Protein AF-A0A941PMF7-F1 (afdb_monomer_lite)

pLDDT: mean 88.5, std 12.37, range [34.72, 98.31]

Structure (mmCIF, N/CA/C/O backbone):
data_AF-A0A941PMF7-F1
#
_entry.id   AF-A0A941PMF7-F1
#
loop_
_atom_site.group_PDB
_atom_site.id
_atom_site.type_symbol
_atom_site.label_atom_id
_atom_site.label_alt_id
_atom_site.label_comp_id
_atom_site.label_asym_id
_atom_site.label_entity_id
_atom_site.label_seq_id
_atom_site.pdbx_PDB_ins_code
_atom_site.Cartn_x
_atom_site.Cartn_y
_atom_site.Cartn_z
_atom_site.occupancy
_atom_site.B_iso_or_equiv
_atom_site.auth_seq_id
_atom_site.auth_comp_id
_atom_site.auth_asym_id
_atom_site.auth_atom_id
_atom_site.pdbx_PDB_model_num
ATOM 1 N N . MET A 1 1 ? 3.962 -8.249 36.756 1.00 36.25 1 MET A N 1
ATOM 2 C CA . MET A 1 1 ? 2.563 -7.899 36.439 1.00 36.25 1 MET A CA 1
ATOM 3 C C . MET A 1 1 ? 2.609 -6.519 35.812 1.00 36.25 1 MET A C 1
ATOM 5 O O . MET A 1 1 ? 3.005 -5.605 36.517 1.00 36.25 1 MET A O 1
ATOM 9 N N . SER A 1 2 ? 2.386 -6.371 34.503 1.00 38.50 2 SER A N 1
ATOM 10 C CA . SER A 1 2 ? 2.422 -5.037 33.888 1.00 38.50 2 SER A CA 1
ATOM 11 C C . SER A 1 2 ? 1.066 -4.365 34.068 1.00 38.50 2 SER A C 1
ATOM 13 O O . SER A 1 2 ? 0.048 -4.844 33.570 1.00 38.50 2 SER A O 1
ATOM 15 N N . GLU A 1 3 ? 1.089 -3.280 34.817 1.00 34.72 3 GLU A N 1
ATOM 16 C CA . GLU A 1 3 ? 0.073 -2.244 34.913 1.00 34.72 3 GLU A CA 1
ATOM 17 C C . GLU A 1 3 ? -0.522 -1.902 33.524 1.00 34.72 3 GLU A C 1
ATOM 19 O O . GLU A 1 3 ? 0.211 -1.673 32.565 1.00 34.72 3 GLU A O 1
ATOM 24 N N . GLY A 1 4 ? -1.854 -1.923 33.398 1.00 42.50 4 GLY A N 1
ATOM 25 C CA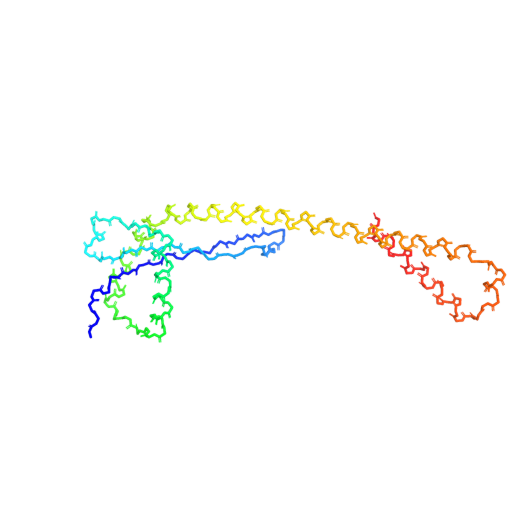 . GLY A 1 4 ? -2.596 -1.104 32.428 1.00 42.50 4 GLY A CA 1
ATOM 26 C C . GLY A 1 4 ? -2.317 -1.251 30.923 1.00 42.50 4 GLY A C 1
ATOM 27 O O . GLY A 1 4 ? -2.369 -0.245 30.217 1.00 42.50 4 GLY A O 1
ATOM 28 N N . ALA A 1 5 ? -2.059 -2.444 30.378 1.00 66.38 5 ALA A N 1
ATOM 29 C CA . ALA A 1 5 ? -1.973 -2.601 28.920 1.00 66.38 5 ALA A CA 1
ATOM 30 C C . ALA A 1 5 ? -3.363 -2.431 28.271 1.00 66.38 5 ALA A C 1
ATOM 32 O O . ALA A 1 5 ? -4.174 -3.356 28.241 1.00 66.38 5 ALA A O 1
ATOM 33 N N . GLN A 1 6 ? -3.649 -1.227 27.775 1.00 84.44 6 GLN A N 1
ATOM 34 C CA . GLN A 1 6 ? -4.865 -0.920 27.027 1.00 84.44 6 GLN A CA 1
ATOM 35 C C . GLN A 1 6 ? -4.945 -1.792 25.765 1.00 84.44 6 GLN A C 1
ATOM 37 O O . GLN A 1 6 ? -4.011 -1.808 24.961 1.00 84.44 6 GLN A O 1
ATOM 42 N N . ALA A 1 7 ? -6.048 -2.526 25.600 1.00 90.25 7 ALA A N 1
ATOM 43 C CA . ALA A 1 7 ? -6.270 -3.341 24.413 1.00 90.25 7 ALA A CA 1
ATOM 44 C C . ALA A 1 7 ? -6.397 -2.458 23.164 1.00 90.25 7 ALA A C 1
ATOM 46 O O . ALA A 1 7 ? -6.909 -1.337 23.211 1.00 90.25 7 ALA A O 1
ATOM 47 N N . ARG A 1 8 ? -5.902 -2.975 22.041 1.00 93.50 8 ARG A N 1
ATOM 48 C CA . ARG A 1 8 ? -5.859 -2.290 20.749 1.00 93.50 8 ARG A CA 1
ATOM 49 C C . ARG A 1 8 ? -6.346 -3.230 19.657 1.00 93.50 8 ARG A C 1
ATOM 51 O O . ARG A 1 8 ? -6.165 -4.442 19.758 1.00 93.50 8 ARG A O 1
ATOM 58 N N . VAL A 1 9 ? -6.947 -2.659 18.624 1.00 95.00 9 VAL A N 1
ATOM 59 C CA . VAL A 1 9 ? -7.377 -3.362 17.414 1.00 95.00 9 VAL A CA 1
ATOM 60 C C . VAL A 1 9 ? -6.731 -2.715 16.197 1.00 95.00 9 VAL A C 1
ATOM 62 O O . VAL A 1 9 ? -6.420 -1.523 16.205 1.00 95.00 9 VAL A O 1
ATOM 65 N N . ILE A 1 10 ? -6.505 -3.524 15.165 1.00 96.31 10 ILE A N 1
ATOM 66 C CA . ILE A 1 10 ? -5.865 -3.112 13.919 1.00 96.31 10 ILE A CA 1
ATOM 67 C C . ILE A 1 10 ? -6.709 -3.652 12.769 1.00 96.31 10 ILE A C 1
ATOM 69 O O . ILE A 1 10 ? -6.878 -4.866 12.641 1.00 96.31 10 ILE A O 1
ATOM 73 N N . LEU A 1 11 ? -7.233 -2.754 11.941 1.00 97.38 11 LEU A N 1
ATOM 74 C CA . LEU A 1 11 ? -7.816 -3.079 10.646 1.00 97.38 11 LEU A CA 1
ATOM 75 C C . LEU A 1 11 ? -6.719 -2.938 9.588 1.00 97.38 11 LEU A C 1
ATOM 77 O O . LEU A 1 11 ? -6.145 -1.864 9.433 1.00 97.38 11 LEU A O 1
ATOM 81 N N . LEU A 1 12 ? -6.417 -4.025 8.880 1.00 96.81 12 LEU A N 1
ATOM 82 C CA . LEU A 1 12 ? -5.443 -4.042 7.790 1.00 96.81 12 LEU A CA 1
ATOM 83 C C . LEU A 1 12 ? -6.177 -4.186 6.461 1.00 96.81 12 LEU A C 1
ATOM 85 O O . LEU A 1 12 ? -6.916 -5.153 6.268 1.00 96.81 12 LEU A O 1
ATOM 89 N N . ALA A 1 13 ? -5.929 -3.269 5.533 1.00 96.62 13 ALA A N 1
ATOM 90 C CA . ALA A 1 13 ? -6.341 -3.421 4.144 1.00 96.62 13 ALA A CA 1
ATOM 91 C C . ALA A 1 13 ? -5.132 -3.569 3.228 1.00 96.62 13 ALA A C 1
ATOM 93 O O . ALA A 1 13 ? -4.024 -3.158 3.565 1.00 96.62 13 ALA A O 1
ATOM 94 N N . ARG A 1 14 ? -5.365 -4.132 2.044 1.00 97.62 14 ARG A N 1
ATOM 95 C CA . ARG A 1 14 ? -4.367 -4.253 0.984 1.00 97.62 14 ARG A CA 1
ATOM 96 C C . ARG A 1 14 ? -4.851 -3.482 -0.234 1.00 97.62 14 ARG A C 1
ATOM 98 O O . ARG A 1 14 ? -5.865 -3.850 -0.823 1.00 97.62 14 ARG A O 1
ATOM 105 N N . LEU A 1 15 ? -4.123 -2.438 -0.606 1.00 97.62 15 LEU A N 1
ATOM 106 C CA . LEU A 1 15 ? -4.330 -1.695 -1.842 1.00 97.62 15 LEU A CA 1
ATOM 107 C C . LEU A 1 15 ? -3.473 -2.330 -2.939 1.00 97.62 15 LEU A C 1
ATOM 109 O O . LEU A 1 15 ? -2.283 -2.562 -2.739 1.00 97.62 15 LEU A O 1
ATOM 113 N N . MET A 1 16 ? -4.073 -2.625 -4.092 1.00 97.31 16 MET A N 1
ATOM 114 C CA . MET A 1 16 ? -3.375 -3.183 -5.252 1.00 97.31 16 MET A CA 1
ATOM 115 C C . MET A 1 16 ? -3.768 -2.412 -6.507 1.00 97.31 16 MET A C 1
ATOM 117 O O . MET A 1 16 ? -4.953 -2.272 -6.804 1.00 97.31 16 MET A O 1
ATOM 121 N N . LEU A 1 17 ? -2.770 -1.954 -7.257 1.00 96.75 17 LEU A 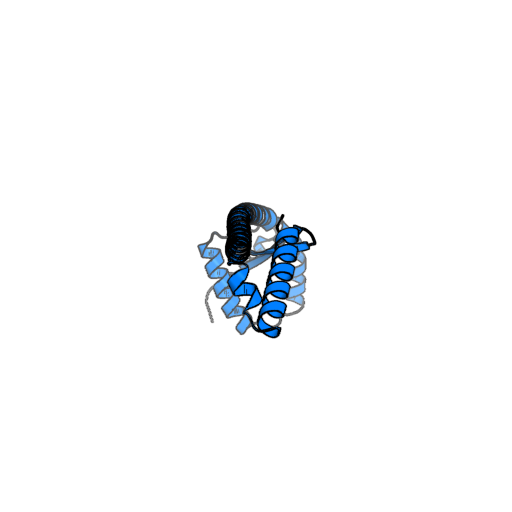N 1
ATOM 122 C CA . LEU A 1 17 ? -2.946 -1.330 -8.565 1.00 96.75 17 LEU A CA 1
ATOM 123 C C . LEU A 1 17 ? -2.435 -2.270 -9.647 1.00 96.75 17 LEU A C 1
ATOM 125 O O . LEU A 1 17 ? -1.323 -2.797 -9.558 1.00 96.75 17 LEU A O 1
ATOM 129 N N . PHE A 1 18 ? -3.244 -2.447 -10.685 1.00 96.06 18 PHE A N 1
ATOM 130 C CA . PHE A 1 18 ? -2.930 -3.304 -11.819 1.00 96.06 18 PHE A CA 1
ATOM 131 C C . PHE A 1 18 ? -2.892 -2.490 -13.110 1.00 96.06 18 PHE A C 1
ATOM 133 O O . PHE A 1 18 ? -3.720 -1.609 -13.334 1.00 96.06 18 PHE A O 1
ATOM 140 N N . GLY A 1 19 ? -1.915 -2.798 -13.954 1.00 92.12 19 GLY A N 1
ATOM 141 C CA . GLY A 1 19 ? -1.770 -2.267 -15.298 1.00 92.12 19 GLY A CA 1
ATOM 142 C C . GLY A 1 19 ? -2.435 -3.156 -16.342 1.00 92.12 19 GLY A C 1
ATOM 143 O O . GLY A 1 19 ? -3.186 -4.089 -16.039 1.00 92.12 19 GLY A O 1
ATOM 144 N N . LEU A 1 20 ? -2.114 -2.881 -17.605 1.00 90.62 20 LEU A N 1
ATOM 145 C CA . LEU A 1 20 ? -2.548 -3.706 -18.729 1.00 90.62 20 LEU A CA 1
ATOM 146 C C . LEU A 1 20 ? -2.124 -5.167 -18.523 1.00 90.62 20 LEU A C 1
ATOM 148 O O . LEU A 1 20 ? -1.061 -5.451 -17.971 1.00 90.62 20 LEU A O 1
ATOM 152 N N . GLN A 1 21 ? -2.971 -6.095 -18.973 1.00 90.94 21 GLN A N 1
ATOM 153 C CA . GLN A 1 21 ? -2.753 -7.542 -18.833 1.00 90.94 21 GLN A CA 1
ATOM 154 C C . GLN A 1 21 ? -2.626 -8.032 -17.374 1.00 90.94 21 GLN A C 1
ATOM 156 O O . GLN A 1 21 ? -2.101 -9.115 -17.131 1.00 90.94 21 GLN A O 1
ATOM 161 N N . GLY A 1 22 ? -3.102 -7.258 -16.390 1.00 87.19 22 GLY A N 1
ATOM 162 C CA . GLY A 1 22 ? -3.092 -7.663 -14.981 1.00 87.19 22 GLY A CA 1
ATOM 163 C C . GLY A 1 22 ? -1.713 -7.600 -14.320 1.00 87.19 22 GLY A C 1
ATOM 164 O O . GLY A 1 22 ? -1.509 -8.211 -13.272 1.00 87.19 22 GLY A O 1
ATOM 165 N N . GLN A 1 23 ? -0.755 -6.870 -14.901 1.00 91.88 23 GLN A N 1
ATOM 166 C CA . GLN A 1 23 ? 0.539 -6.649 -14.260 1.00 91.88 23 GLN A CA 1
ATOM 167 C C . GLN A 1 23 ? 0.348 -5.854 -12.964 1.00 91.88 23 GLN A C 1
ATOM 169 O O . GLN A 1 23 ? -0.233 -4.774 -12.980 1.00 91.88 23 GLN A O 1
ATOM 174 N N . ARG A 1 24 ? 0.841 -6.364 -11.835 1.00 95.19 24 ARG A N 1
ATOM 175 C CA . ARG A 1 24 ? 0.806 -5.633 -10.564 1.00 95.19 24 ARG A CA 1
ATOM 176 C C . ARG A 1 24 ? 1.812 -4.481 -10.604 1.00 95.19 24 ARG A C 1
ATOM 178 O O . ARG A 1 24 ? 3.007 -4.733 -10.738 1.00 95.19 24 ARG A O 1
ATOM 185 N N . LEU A 1 25 ? 1.316 -3.253 -10.480 1.00 95.81 25 LEU A N 1
ATOM 186 C CA . LEU A 1 25 ? 2.104 -2.020 -10.548 1.00 95.81 25 LEU A CA 1
ATOM 187 C C . LEU A 1 25 ? 2.461 -1.473 -9.165 1.00 95.81 25 LEU A C 1
ATOM 189 O O . LEU A 1 25 ? 3.574 -1.003 -8.966 1.00 95.81 25 LEU A O 1
ATOM 193 N N . HIS A 1 26 ? 1.531 -1.551 -8.213 1.00 96.69 26 HIS A N 1
ATOM 194 C CA . HIS A 1 26 ? 1.740 -1.094 -6.837 1.00 96.69 26 HIS A CA 1
ATOM 195 C C . HIS A 1 26 ? 0.977 -1.984 -5.869 1.00 96.69 26 HIS A C 1
ATOM 197 O O . HIS A 1 26 ? -0.097 -2.502 -6.191 1.00 96.69 26 HIS A O 1
ATOM 203 N N . GLU A 1 27 ? 1.543 -2.154 -4.683 1.00 97.12 27 GLU A N 1
ATOM 204 C CA . GLU A 1 27 ? 0.910 -2.864 -3.589 1.00 97.12 27 GLU A CA 1
ATOM 205 C C . GLU A 1 27 ? 1.320 -2.245 -2.260 1.00 97.12 27 GLU A C 1
ATOM 207 O O . GLU A 1 27 ? 2.502 -2.018 -2.014 1.00 97.12 27 GLU A O 1
ATOM 212 N N . GLU A 1 28 ? 0.340 -2.026 -1.392 1.00 97.12 28 GLU A N 1
ATOM 213 C CA . GLU A 1 28 ? 0.558 -1.410 -0.092 1.00 97.12 28 GLU A CA 1
ATOM 214 C C . GLU A 1 28 ? -0.417 -1.967 0.946 1.00 97.12 28 GLU A C 1
ATOM 216 O O . GLU A 1 28 ? -1.577 -2.260 0.640 1.00 97.12 28 GLU A O 1
ATOM 221 N N . ILE A 1 29 ? 0.060 -2.128 2.181 1.00 97.19 29 ILE A N 1
ATOM 222 C CA . ILE A 1 29 ? -0.778 -2.459 3.334 1.00 97.19 29 ILE A CA 1
ATOM 223 C C . ILE A 1 29 ? -1.108 -1.169 4.071 1.00 97.19 29 ILE A C 1
ATOM 225 O O . ILE A 1 29 ? -0.207 -0.425 4.444 1.00 97.19 29 ILE A O 1
ATOM 229 N N . ILE A 1 30 ? -2.395 -0.940 4.312 1.00 97.19 30 ILE A N 1
ATOM 230 C CA . ILE A 1 30 ? -2.903 0.263 4.966 1.00 97.19 30 ILE A CA 1
ATOM 231 C C . ILE A 1 30 ? -3.454 -0.133 6.336 1.00 97.19 30 ILE A C 1
ATOM 233 O O . ILE A 1 30 ? -4.521 -0.757 6.403 1.00 97.19 30 ILE A O 1
ATOM 237 N N . PRO A 1 31 ? -2.736 0.184 7.425 1.00 97.44 31 PRO A N 1
ATOM 238 C CA . PRO A 1 31 ? -3.239 -0.003 8.772 1.00 97.44 31 PRO A CA 1
ATOM 239 C C . PRO A 1 31 ? -4.190 1.128 9.181 1.00 97.44 31 PRO A C 1
ATOM 241 O O . PRO A 1 31 ? -4.032 2.291 8.805 1.00 97.44 31 PRO A O 1
ATOM 244 N N . VAL A 1 32 ? -5.187 0.761 9.984 1.00 98.00 32 VAL A N 1
ATOM 245 C CA . VAL A 1 32 ? -5.974 1.670 10.819 1.00 98.00 32 VAL A CA 1
ATOM 246 C C . VAL A 1 32 ? -6.050 1.063 12.209 1.00 98.00 32 VAL A C 1
ATOM 248 O O . VAL A 1 32 ? -6.577 -0.034 12.401 1.00 98.00 32 VAL A O 1
ATOM 251 N N . THR A 1 33 ? -5.512 1.775 13.188 1.00 97.81 33 THR A N 1
ATOM 252 C CA . THR A 1 33 ? -5.412 1.301 14.573 1.00 97.81 33 THR A CA 1
ATOM 253 C C . THR A 1 33 ? -6.393 2.030 15.481 1.00 97.81 33 THR A C 1
ATOM 255 O O . THR A 1 33 ? -6.708 3.196 15.259 1.00 97.81 33 THR A O 1
ATOM 258 N N . ALA A 1 34 ? -6.893 1.356 16.514 1.00 97.25 34 ALA A N 1
ATOM 259 C CA . ALA A 1 34 ? -7.779 1.956 17.508 1.00 97.25 34 ALA A CA 1
ATOM 260 C C . ALA A 1 34 ? -7.564 1.346 18.895 1.00 97.25 34 ALA A C 1
ATOM 262 O O . ALA A 1 34 ? -7.195 0.179 19.041 1.00 97.25 34 ALA A O 1
ATOM 263 N N . ILE A 1 35 ? -7.855 2.134 19.929 1.00 95.44 35 ILE A N 1
ATOM 264 C CA . ILE A 1 35 ? -8.035 1.616 21.287 1.00 95.44 35 ILE A CA 1
ATOM 265 C C . ILE A 1 35 ? -9.316 0.785 21.317 1.00 95.44 35 ILE A C 1
ATOM 267 O O . ILE A 1 35 ? -10.354 1.219 20.819 1.00 95.44 35 ILE A O 1
ATOM 271 N N . TRP A 1 36 ? -9.249 -0.389 21.936 1.00 94.56 36 TRP A N 1
ATOM 272 C CA . TRP A 1 36 ? -10.358 -1.327 21.997 1.00 94.56 36 TRP A CA 1
ATOM 273 C C . TRP A 1 36 ? -10.717 -1.668 23.440 1.00 94.56 36 TRP A C 1
ATOM 275 O O . TRP A 1 36 ? -9.859 -1.936 24.280 1.00 94.56 36 TRP A O 1
ATOM 285 N N . THR A 1 37 ? -12.007 -1.660 23.757 1.00 91.81 37 THR A N 1
ATOM 286 C CA . THR A 1 37 ? -12.512 -2.095 25.063 1.00 91.81 37 THR A CA 1
ATOM 287 C C . THR A 1 37 ? -13.911 -2.656 24.891 1.00 91.81 37 THR A C 1
ATOM 289 O O . THR A 1 37 ? -14.813 -1.936 24.477 1.00 91.81 37 THR A O 1
ATOM 292 N N . GLU A 1 38 ? -14.106 -3.927 25.239 1.00 89.62 38 GLU A N 1
ATOM 293 C CA . GLU A 1 38 ? -15.378 -4.626 25.022 1.00 89.62 38 GLU A CA 1
ATOM 294 C C . GLU A 1 38 ? -16.575 -3.920 25.673 1.00 89.62 38 GLU A C 1
ATOM 296 O O . GLU A 1 38 ? -17.624 -3.786 25.050 1.00 89.62 38 GLU A O 1
ATOM 301 N N . ALA A 1 39 ? -16.398 -3.410 26.898 1.00 88.50 39 ALA A N 1
ATOM 302 C CA . ALA A 1 39 ? -17.449 -2.721 27.651 1.00 88.50 39 ALA A CA 1
ATOM 303 C C . ALA A 1 39 ? -17.981 -1.468 26.933 1.00 88.50 39 ALA A C 1
ATOM 305 O O . ALA A 1 39 ? -19.163 -1.149 27.029 1.00 88.50 39 ALA A O 1
ATOM 306 N N . ASP A 1 40 ? -17.123 -0.786 26.173 1.00 90.56 40 ASP A N 1
ATOM 307 C CA . ASP A 1 40 ? -17.487 0.416 25.427 1.00 90.56 40 ASP A CA 1
ATOM 308 C C . ASP A 1 40 ? -18.167 0.089 24.091 1.00 90.56 40 ASP A C 1
ATOM 310 O O . ASP A 1 40 ? -18.851 0.943 23.531 1.00 90.56 40 ASP A O 1
ATOM 314 N N . ARG A 1 41 ? -18.040 -1.140 23.568 1.00 90.44 41 ARG A N 1
ATOM 315 C CA . ARG A 1 41 ? -18.501 -1.473 22.209 1.00 90.44 41 ARG A CA 1
ATOM 316 C C . ARG A 1 41 ? -20.003 -1.399 22.023 1.00 90.44 41 ARG A C 1
ATOM 318 O O . ARG A 1 41 ? -20.442 -1.248 20.893 1.00 90.44 41 ARG A O 1
ATOM 325 N N . GLN A 1 42 ? -20.802 -1.468 23.085 1.00 85.00 42 GLN A N 1
ATOM 326 C CA . GLN A 1 42 ? -22.249 -1.284 22.959 1.00 85.00 42 GLN A CA 1
ATOM 327 C C . GLN A 1 42 ? -22.622 0.185 22.713 1.00 85.00 42 GLN A C 1
ATOM 329 O O . GLN A 1 42 ? -23.544 0.458 21.944 1.00 85.00 42 GLN A O 1
ATOM 334 N N . THR A 1 43 ? -21.876 1.127 23.296 1.00 88.81 43 THR A N 1
ATOM 335 C CA . THR A 1 43 ? -22.257 2.547 23.390 1.00 88.81 43 THR A CA 1
ATOM 336 C C . THR A 1 43 ? -21.362 3.490 22.590 1.00 88.81 43 THR A C 1
ATOM 338 O O . THR A 1 43 ? -21.813 4.564 22.200 1.00 88.81 43 THR A O 1
ATOM 341 N N . LYS A 1 44 ? -20.112 3.108 22.310 1.00 93.19 44 LYS A N 1
ATOM 342 C CA . LYS A 1 44 ? -19.114 3.946 21.638 1.00 93.19 44 LYS A CA 1
ATOM 343 C C . LYS A 1 44 ? -18.580 3.272 20.380 1.00 93.19 44 LYS A C 1
ATOM 345 O O . LYS A 1 44 ? -18.228 2.091 20.393 1.00 93.19 44 LYS A O 1
ATOM 350 N N . SER A 1 45 ? -18.467 4.057 19.313 1.00 94.25 45 SER A N 1
ATOM 351 C CA . SER A 1 45 ? -17.734 3.669 18.106 1.00 94.25 45 SER A CA 1
ATOM 352 C C . SER A 1 45 ? -16.225 3.748 18.318 1.00 94.25 45 SER A C 1
ATOM 354 O O . SER A 1 45 ? -15.742 4.586 19.088 1.00 94.25 45 SER A O 1
ATOM 356 N N . LEU A 1 46 ? -15.483 2.886 17.621 1.00 96.75 46 LEU A N 1
ATOM 357 C CA . LEU A 1 46 ? -14.026 2.975 17.580 1.00 96.75 46 LEU A CA 1
ATOM 358 C C . LEU A 1 46 ? -13.596 4.286 16.925 1.00 96.75 46 LEU A C 1
ATOM 360 O O . LEU A 1 46 ? -14.248 4.802 16.019 1.00 96.75 46 LEU A O 1
ATOM 364 N N . ARG A 1 47 ? -12.475 4.826 17.398 1.00 96.00 47 ARG A N 1
ATOM 365 C CA . ARG A 1 47 ? -11.838 6.000 16.807 1.00 96.00 47 ARG A CA 1
ATOM 366 C C . ARG A 1 47 ? -10.428 5.629 16.406 1.00 96.00 47 ARG A C 1
ATOM 368 O O . ARG A 1 47 ? -9.674 5.117 17.234 1.00 96.00 47 ARG A O 1
ATOM 375 N N . ALA A 1 48 ? -10.102 5.899 15.148 1.00 97.50 48 ALA A N 1
ATOM 376 C CA . ALA A 1 48 ? -8.762 5.689 14.641 1.00 97.50 48 ALA A CA 1
ATOM 377 C C . ALA A 1 48 ? -7.755 6.544 15.420 1.00 97.50 48 ALA A C 1
ATOM 379 O O . ALA A 1 48 ? -8.005 7.719 15.707 1.00 97.50 48 ALA A O 1
ATOM 380 N N . LEU A 1 49 ? -6.620 5.945 15.758 1.00 97.06 49 LEU A N 1
ATOM 381 C CA . LEU A 1 49 ? -5.481 6.655 16.311 1.00 97.06 49 LEU A CA 1
ATOM 382 C C . LEU A 1 49 ? -4.800 7.477 15.212 1.00 97.06 49 LEU A C 1
ATOM 384 O O . LEU A 1 49 ? -4.854 7.150 14.022 1.00 97.06 49 LEU A O 1
ATOM 388 N N . GLY A 1 50 ? -4.155 8.565 15.632 1.00 95.12 50 GLY A N 1
ATOM 389 C CA . GLY A 1 50 ? -3.214 9.289 14.783 1.00 95.12 50 GLY A CA 1
ATOM 390 C C . GLY A 1 50 ? -1.920 8.498 14.572 1.00 95.12 50 GLY A C 1
ATOM 391 O O . GLY A 1 50 ? -1.730 7.445 15.180 1.00 95.12 50 GLY A O 1
ATOM 392 N N . GLN A 1 51 ? -1.019 9.045 13.754 1.00 93.56 51 GLN A N 1
ATOM 393 C CA . GLN A 1 51 ? 0.216 8.377 13.325 1.00 93.56 51 GLN A CA 1
ATOM 394 C C . GLN A 1 51 ? 1.043 7.812 14.490 1.00 93.56 51 GLN A C 1
ATOM 396 O O . GLN A 1 51 ? 1.342 6.629 14.508 1.00 93.56 51 GLN A O 1
ATOM 401 N N . GLU A 1 52 ? 1.329 8.616 15.516 1.00 93.94 52 GLU A N 1
ATOM 402 C CA . GLU A 1 52 ? 2.134 8.171 16.666 1.00 93.94 52 GLU A CA 1
ATOM 403 C C . GLU A 1 52 ? 1.486 6.999 17.425 1.00 93.94 52 GLU A C 1
ATOM 405 O O . GLU A 1 52 ? 2.155 6.052 17.850 1.00 93.94 52 GLU A O 1
ATOM 410 N N . GLY A 1 53 ? 0.158 7.040 17.577 1.00 94.38 53 GLY A N 1
ATOM 411 C CA . GLY A 1 53 ? -0.594 5.964 18.215 1.00 94.38 53 GLY A CA 1
ATOM 412 C C . GLY A 1 53 ? -0.613 4.695 17.367 1.00 94.38 53 GLY A C 1
ATOM 413 O O . GLY A 1 53 ? -0.588 3.595 17.917 1.00 94.38 53 GLY A O 1
ATOM 414 N N . GLU A 1 54 ? -0.619 4.841 16.046 1.00 95.56 54 GLU A N 1
ATOM 415 C CA . GLU A 1 54 ? -0.502 3.738 15.102 1.00 95.56 54 GLU A CA 1
ATOM 416 C C . GLU A 1 54 ? 0.874 3.089 15.133 1.00 95.56 54 GLU A C 1
ATOM 418 O O . GLU A 1 54 ? 0.945 1.882 15.354 1.00 95.56 54 GLU A O 1
ATOM 423 N N . ASP A 1 55 ? 1.942 3.876 15.015 1.00 95.31 55 ASP A N 1
ATOM 424 C CA . ASP A 1 55 ? 3.324 3.391 15.051 1.00 95.31 55 ASP A CA 1
ATOM 425 C C . ASP A 1 55 ? 3.573 2.609 16.350 1.00 95.31 55 ASP A C 1
ATOM 427 O O . ASP A 1 55 ? 3.965 1.442 16.332 1.00 95.31 55 ASP A O 1
ATOM 431 N N . THR A 1 56 ? 3.168 3.189 17.486 1.00 94.62 56 THR A N 1
ATOM 432 C CA . THR A 1 56 ? 3.237 2.526 18.797 1.00 94.62 56 THR A CA 1
ATOM 433 C C . THR A 1 56 ? 2.454 1.209 18.822 1.00 94.62 56 THR A C 1
ATOM 435 O O . THR A 1 56 ? 2.871 0.232 19.447 1.00 94.62 56 THR A O 1
ATOM 438 N N . THR A 1 57 ? 1.285 1.168 18.179 1.00 95.31 57 THR A N 1
ATOM 439 C CA . THR A 1 57 ? 0.441 -0.033 18.130 1.00 95.31 57 THR A CA 1
ATOM 440 C C . THR A 1 57 ? 1.089 -1.133 17.290 1.00 95.31 57 THR A C 1
ATOM 442 O O . THR A 1 57 ? 1.037 -2.302 17.679 1.00 95.31 57 THR A O 1
ATOM 445 N N . LEU A 1 58 ? 1.709 -0.778 16.164 1.00 95.06 58 LEU A N 1
ATOM 446 C CA . LEU A 1 58 ? 2.402 -1.716 15.282 1.00 95.06 58 LEU A CA 1
ATOM 447 C C . LEU A 1 58 ? 3.670 -2.273 15.941 1.00 95.06 58 LEU A C 1
ATOM 449 O O . LEU A 1 58 ? 3.871 -3.489 15.921 1.00 95.06 58 LEU A O 1
ATOM 453 N N . ASP A 1 59 ? 4.443 -1.437 16.632 1.00 93.88 59 ASP A N 1
ATOM 454 C CA . ASP A 1 59 ? 5.607 -1.876 17.412 1.00 93.88 59 ASP A CA 1
ATOM 455 C C . ASP A 1 59 ? 5.199 -2.876 18.506 1.00 93.88 59 ASP A C 1
ATOM 457 O O . ASP A 1 59 ? 5.799 -3.942 18.690 1.00 93.88 59 ASP A O 1
ATOM 461 N N . GLN A 1 60 ? 4.113 -2.571 19.224 1.00 92.56 60 GLN A N 1
ATOM 462 C CA . GLN A 1 60 ? 3.564 -3.466 20.241 1.00 92.56 60 GLN A CA 1
ATOM 463 C C . GLN A 1 60 ? 3.040 -4.773 19.646 1.00 92.56 60 GLN A C 1
ATOM 465 O O . GLN A 1 60 ? 3.205 -5.827 20.270 1.00 92.56 60 GLN A O 1
ATOM 470 N N . LEU A 1 61 ? 2.421 -4.730 18.462 1.00 92.81 61 LEU A N 1
ATOM 471 C CA . LEU A 1 61 ? 1.982 -5.924 17.746 1.00 92.81 61 LEU A CA 1
ATOM 472 C C . LEU A 1 61 ? 3.180 -6.820 17.424 1.00 92.81 61 LEU A C 1
ATOM 474 O O . LEU A 1 61 ? 3.128 -8.017 17.708 1.00 92.81 61 LEU A O 1
ATOM 478 N N . GLU A 1 62 ? 4.258 -6.255 16.881 1.00 92.38 62 GLU A N 1
ATOM 479 C CA . GLU A 1 62 ? 5.448 -7.013 16.489 1.00 92.38 62 GLU A CA 1
ATOM 480 C C . GLU A 1 62 ? 6.063 -7.755 17.686 1.00 92.38 62 GLU A C 1
ATOM 482 O O . GLU A 1 62 ? 6.399 -8.943 17.610 1.00 92.38 62 GLU A O 1
ATOM 487 N N . VAL A 1 63 ? 6.151 -7.079 18.835 1.00 91.31 63 VAL A N 1
ATOM 488 C CA . VAL A 1 63 ? 6.622 -7.685 20.088 1.00 91.31 63 VAL A CA 1
ATOM 489 C C . VAL A 1 63 ? 5.644 -8.748 20.600 1.00 91.31 63 VAL A C 1
ATOM 491 O O . VAL A 1 63 ? 6.070 -9.802 21.084 1.00 91.31 63 VAL A O 1
ATOM 494 N N . SER A 1 64 ? 4.338 -8.496 20.495 1.00 89.00 64 SER A N 1
ATOM 495 C CA . SER A 1 64 ? 3.290 -9.372 21.033 1.00 89.00 64 SER A CA 1
ATOM 496 C C . SER A 1 64 ? 3.129 -10.660 20.231 1.00 89.00 64 SER A C 1
ATOM 498 O O . SER A 1 64 ? 2.969 -11.724 20.829 1.00 89.00 64 SER A O 1
ATOM 500 N N . ILE A 1 65 ? 3.235 -10.606 18.899 1.00 90.75 65 ILE A N 1
ATOM 501 C CA . ILE A 1 65 ? 3.138 -11.787 18.025 1.00 90.75 65 ILE A CA 1
ATOM 502 C C . ILE A 1 65 ? 4.198 -12.827 18.404 1.00 90.75 65 ILE A C 1
ATOM 504 O O . ILE A 1 65 ? 3.871 -14.010 18.529 1.00 90.75 65 ILE A O 1
ATOM 508 N N . LYS A 1 66 ? 5.432 -12.387 18.699 1.00 91.81 66 LYS A N 1
ATOM 509 C CA . LYS A 1 66 ? 6.556 -13.255 19.106 1.00 91.81 66 LYS A CA 1
ATOM 510 C C . LYS A 1 66 ? 6.278 -14.050 20.388 1.00 91.81 66 LYS A C 1
ATOM 512 O O . LYS A 1 66 ? 6.880 -15.097 20.604 1.00 91.81 66 LYS A O 1
ATOM 517 N N . LYS A 1 67 ? 5.391 -13.550 21.253 1.00 88.88 67 LYS A N 1
ATOM 518 C CA . LYS A 1 67 ? 5.039 -14.155 22.551 1.00 88.88 67 LYS A CA 1
ATOM 519 C C . LYS A 1 67 ? 3.581 -14.619 22.609 1.00 88.88 67 LYS A C 1
ATOM 521 O O . LYS A 1 67 ? 3.092 -14.959 23.689 1.00 88.88 67 LYS A O 1
ATOM 526 N N . SER A 1 68 ? 2.882 -14.593 21.474 1.00 86.81 68 SER A N 1
ATOM 527 C CA . SER A 1 68 ? 1.445 -14.833 21.421 1.00 86.81 68 SER A CA 1
ATOM 528 C C . SER A 1 68 ? 1.101 -16.270 21.808 1.00 86.81 68 SER A C 1
ATOM 530 O O . SER A 1 68 ? 1.863 -17.215 21.596 1.00 86.81 68 SER A O 1
ATOM 532 N N . ARG A 1 69 ? -0.068 -16.431 22.425 1.00 88.56 69 ARG A N 1
ATOM 533 C CA . ARG A 1 69 ? -0.662 -17.729 22.746 1.00 88.56 69 ARG A CA 1
ATOM 534 C C . ARG A 1 69 ? -2.065 -17.764 22.170 1.00 88.56 69 ARG A C 1
ATOM 536 O O . ARG A 1 69 ? -2.709 -16.722 22.057 1.00 88.56 69 ARG A O 1
ATOM 543 N N . ALA A 1 70 ? -2.541 -18.959 21.838 1.00 89.12 70 ALA A N 1
ATOM 544 C CA . ALA A 1 70 ? -3.916 -19.134 21.397 1.00 89.12 70 ALA A CA 1
ATOM 545 C C . ALA A 1 70 ? -4.885 -18.620 22.476 1.00 89.12 70 ALA A C 1
ATOM 547 O O . ALA A 1 70 ? -4.783 -18.996 23.647 1.00 89.12 70 ALA A O 1
ATOM 548 N N . ALA A 1 71 ? -5.813 -17.750 22.077 1.00 88.62 71 ALA A N 1
ATOM 549 C CA . ALA A 1 71 ? -6.860 -17.266 22.964 1.00 88.62 71 ALA A CA 1
ATOM 550 C C . ALA A 1 71 ? -7.887 -18.384 23.237 1.00 88.62 71 ALA A C 1
ATOM 552 O O . ALA A 1 71 ? -8.180 -19.174 22.334 1.00 88.62 71 ALA A O 1
ATOM 553 N N . PRO A 1 72 ? -8.479 -18.452 24.445 1.00 95.06 72 PRO A N 1
ATOM 554 C CA . PRO A 1 72 ? -9.567 -19.384 24.726 1.00 95.06 72 PRO A CA 1
ATOM 555 C C . PRO A 1 72 ? -10.732 -19.208 23.744 1.00 95.06 72 PRO A C 1
ATOM 557 O O . PRO A 1 72 ? -11.093 -18.082 23.396 1.00 95.06 72 PRO A O 1
ATOM 560 N N . GLY A 1 73 ? -11.370 -20.310 23.339 1.00 95.00 73 GLY A N 1
ATOM 561 C CA . GLY A 1 73 ? -12.446 -20.279 22.340 1.00 95.00 73 GLY A CA 1
ATOM 562 C C . GLY A 1 73 ? -13.620 -19.366 22.717 1.00 95.00 73 GLY A C 1
ATOM 563 O O . GLY A 1 73 ? -14.185 -18.702 21.854 1.00 95.00 73 GLY A O 1
ATOM 564 N N . THR A 1 74 ? -13.936 -19.255 24.009 1.00 94.81 74 THR A N 1
ATOM 565 C CA . THR A 1 74 ? -14.972 -18.345 24.525 1.00 94.81 74 THR A CA 1
ATOM 566 C C . THR A 1 74 ? -14.643 -16.873 24.275 1.00 94.81 74 THR A C 1
ATOM 568 O O . THR A 1 74 ? -15.530 -16.098 23.925 1.00 94.81 74 THR A O 1
ATOM 571 N N . VAL A 1 75 ? -13.370 -16.485 24.400 1.00 91.69 75 VAL A N 1
ATOM 572 C CA . VAL A 1 75 ? -12.896 -15.126 24.099 1.00 91.69 75 VAL A CA 1
ATOM 573 C C . VAL A 1 75 ? -12.990 -14.865 22.600 1.00 91.69 75 VAL A C 1
ATOM 575 O O . VAL A 1 75 ? -13.525 -13.840 22.191 1.00 91.69 75 VAL A O 1
ATOM 578 N N . VAL A 1 76 ? -12.552 -15.819 21.773 1.00 93.62 76 VAL A N 1
ATOM 579 C CA . VAL A 1 76 ? -12.626 -15.695 20.309 1.00 93.62 76 VAL A CA 1
ATOM 580 C C . VAL A 1 76 ? -14.068 -15.491 19.837 1.00 93.62 76 VAL A C 1
ATOM 582 O O . VAL A 1 76 ? -14.308 -14.628 18.999 1.00 93.62 76 VAL A O 1
ATOM 585 N N . GLN A 1 77 ? -15.033 -16.242 20.376 1.00 94.81 77 GLN A N 1
ATOM 586 C CA . GLN A 1 77 ? -16.444 -16.099 19.993 1.00 94.81 77 GLN A CA 1
ATOM 587 C C . GLN A 1 77 ? -17.019 -14.726 20.362 1.00 94.81 77 GLN A C 1
ATOM 589 O O . GLN A 1 77 ? -17.712 -14.116 19.550 1.00 94.81 77 GLN A O 1
ATOM 594 N N . ARG A 1 78 ? -16.684 -14.205 21.549 1.00 92.12 78 ARG A N 1
ATOM 595 C CA . ARG A 1 78 ? -17.098 -12.856 21.971 1.00 92.12 78 ARG A CA 1
ATOM 596 C C . ARG A 1 78 ? -16.536 -11.772 21.058 1.00 92.12 78 ARG A C 1
ATOM 598 O O . ARG A 1 78 ? -17.278 -10.892 20.639 1.00 92.12 78 ARG A O 1
ATOM 605 N N . LEU A 1 79 ? -15.253 -11.869 20.705 1.00 91.56 79 LEU A N 1
ATOM 606 C CA . LEU A 1 79 ? -14.620 -10.924 19.784 1.00 91.56 79 LEU A CA 1
ATOM 607 C C . LEU A 1 79 ? -15.247 -10.999 18.389 1.00 91.56 79 LEU A C 1
ATOM 609 O O . LEU A 1 79 ? -15.572 -9.965 17.817 1.00 91.56 79 LEU A O 1
ATOM 613 N N . LYS A 1 80 ? -15.488 -12.209 17.866 1.00 93.75 80 LYS A N 1
ATOM 614 C CA . LYS A 1 80 ? -16.122 -12.411 16.553 1.00 93.75 80 L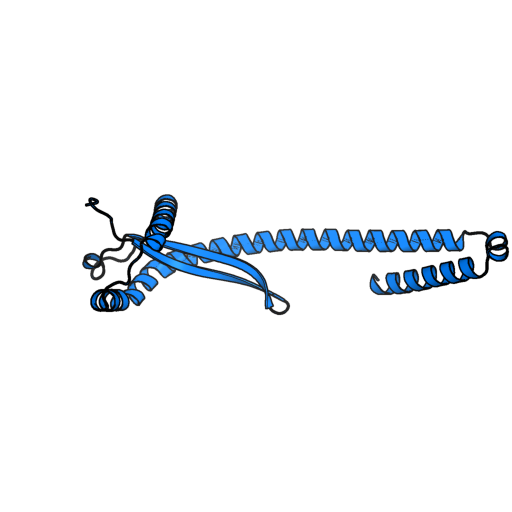YS A CA 1
ATOM 615 C C . LYS A 1 80 ? -17.489 -11.739 16.438 1.00 93.75 80 LYS A C 1
ATOM 617 O O . LYS A 1 80 ? -17.782 -11.187 15.385 1.00 93.75 80 LYS A O 1
ATOM 622 N N . ALA A 1 81 ? -18.283 -11.734 17.507 1.00 94.19 81 ALA A N 1
ATOM 623 C CA . ALA A 1 81 ? -19.588 -11.073 17.524 1.00 94.19 81 ALA A CA 1
ATOM 624 C C . ALA A 1 81 ? -19.512 -9.540 17.355 1.00 94.19 81 ALA A C 1
ATOM 626 O O . ALA A 1 81 ? -20.520 -8.913 17.045 1.00 94.19 81 ALA A O 1
ATOM 627 N N . LEU A 1 82 ? -18.337 -8.934 17.559 1.00 94.81 82 LEU A N 1
ATOM 628 C CA . LEU A 1 82 ? -18.118 -7.488 17.462 1.00 94.81 82 LEU A CA 1
ATOM 629 C C . LEU A 1 82 ? -17.378 -7.072 16.183 1.00 94.81 82 LEU A C 1
ATOM 631 O O . LEU A 1 82 ? -17.380 -5.890 15.848 1.00 94.81 82 LEU A O 1
ATOM 635 N N . VAL A 1 83 ? -16.795 -8.023 15.441 1.00 94.00 83 VAL A N 1
ATOM 636 C CA . VAL A 1 83 ? -15.936 -7.749 14.275 1.00 94.00 83 VAL A CA 1
ATOM 637 C C . VAL A 1 83 ? -16.638 -6.902 13.217 1.00 94.00 83 VAL A C 1
ATOM 639 O O . VAL A 1 83 ? -16.047 -5.944 12.734 1.00 94.00 83 VAL A O 1
ATOM 642 N N . GLU A 1 84 ? -17.890 -7.205 12.869 1.00 95.06 84 GLU A N 1
ATOM 643 C CA . GLU A 1 84 ? -18.614 -6.441 11.840 1.00 95.06 84 GLU A CA 1
ATOM 644 C C . GLU A 1 84 ? -18.780 -4.967 12.233 1.00 95.06 84 GLU A C 1
ATOM 646 O O . GLU A 1 84 ? -18.585 -4.073 11.410 1.00 95.06 84 GLU A O 1
ATOM 651 N N . ARG A 1 85 ? -19.056 -4.702 13.515 1.00 95.56 85 ARG A N 1
ATOM 652 C CA . ARG A 1 85 ? -19.158 -3.339 14.048 1.00 95.56 85 ARG A CA 1
ATOM 653 C C . ARG A 1 85 ? -17.794 -2.654 14.113 1.00 95.56 85 ARG A C 1
ATOM 655 O O . ARG A 1 85 ? -17.696 -1.470 13.810 1.00 95.56 85 ARG A O 1
ATOM 662 N N . ASP A 1 86 ? -16.752 -3.379 14.519 1.00 96.38 86 ASP A N 1
ATOM 663 C CA . ASP A 1 86 ? -15.376 -2.867 14.585 1.00 96.38 86 ASP A CA 1
ATOM 664 C C . ASP A 1 86 ? -14.872 -2.461 13.194 1.00 96.38 86 ASP A C 1
ATOM 666 O O . ASP A 1 86 ? -14.266 -1.401 13.046 1.00 96.38 86 ASP A O 1
ATOM 670 N N . ILE A 1 87 ? -15.175 -3.268 12.170 1.00 96.75 87 ILE A N 1
ATOM 671 C CA . ILE A 1 87 ? -14.882 -2.946 10.771 1.00 96.75 87 ILE A CA 1
ATOM 672 C C . ILE A 1 87 ? -15.650 -1.691 10.365 1.00 96.75 87 ILE A C 1
ATOM 674 O O . ILE A 1 87 ? -15.016 -0.734 9.929 1.00 96.75 87 ILE A O 1
ATOM 678 N N . ALA A 1 88 ? -16.974 -1.668 10.559 1.00 96.50 88 ALA A N 1
ATOM 679 C CA . ALA A 1 88 ? -17.824 -0.552 10.144 1.00 96.50 88 ALA A CA 1
ATOM 680 C C . ALA A 1 88 ? -17.394 0.792 10.760 1.00 96.50 88 ALA A C 1
ATOM 682 O O . ALA A 1 88 ? -17.383 1.810 10.070 1.00 96.50 88 ALA A O 1
ATOM 683 N N . ASP A 1 89 ? -16.985 0.796 12.033 1.00 97.50 89 ASP A N 1
ATOM 684 C CA . ASP A 1 89 ? -16.502 2.005 12.710 1.00 97.50 89 ASP A CA 1
ATOM 685 C C . ASP A 1 89 ? -15.199 2.555 12.098 1.00 97.50 89 ASP A C 1
ATOM 687 O O . ASP A 1 89 ? -14.958 3.762 12.137 1.00 97.50 89 ASP A O 1
ATOM 691 N N . LEU A 1 90 ? -14.342 1.687 11.549 1.00 97.94 90 LEU A N 1
ATOM 692 C CA . LEU A 1 90 ? -13.023 2.057 11.023 1.00 97.94 90 LEU A CA 1
ATOM 693 C C . LEU A 1 90 ? -12.985 2.194 9.494 1.00 97.94 90 LEU A C 1
ATOM 695 O O . LEU A 1 90 ? -12.033 2.775 8.967 1.00 97.94 90 LEU A O 1
ATOM 699 N N . THR A 1 91 ? -14.009 1.714 8.779 1.00 97.50 91 THR A N 1
ATOM 700 C CA . THR A 1 91 ? -14.067 1.731 7.307 1.00 97.50 91 THR A CA 1
ATOM 701 C C . THR A 1 91 ? -13.891 3.135 6.733 1.00 97.50 91 THR A C 1
ATOM 703 O O . THR A 1 91 ? -13.101 3.310 5.813 1.00 97.50 91 THR A O 1
ATOM 706 N N . ALA A 1 92 ? -14.544 4.153 7.299 1.00 97.44 92 ALA A N 1
ATOM 707 C CA . ALA A 1 92 ? -14.479 5.510 6.749 1.00 97.44 92 ALA A CA 1
ATOM 708 C C . ALA A 1 92 ? -13.057 6.108 6.782 1.00 97.44 92 ALA A C 1
ATOM 710 O O . ALA A 1 92 ? -12.619 6.753 5.828 1.00 97.44 92 ALA A O 1
ATOM 711 N N . GLU A 1 93 ? -12.306 5.890 7.868 1.00 98.00 93 GLU A N 1
ATOM 712 C CA . GLU A 1 93 ? -10.913 6.346 7.938 1.00 98.00 93 GLU A CA 1
ATOM 713 C C . GLU A 1 93 ? -10.009 5.487 7.046 1.00 98.00 93 GLU A C 1
ATOM 715 O O . GLU A 1 93 ? -9.108 6.024 6.402 1.00 98.00 93 GLU A O 1
ATOM 720 N N . LEU A 1 94 ? -10.278 4.181 6.942 1.00 97.94 94 LEU A N 1
ATOM 721 C CA . LEU A 1 94 ? -9.559 3.301 6.026 1.00 97.94 94 LEU A CA 1
ATOM 722 C C . LEU A 1 94 ? -9.705 3.756 4.569 1.00 97.94 94 LEU A C 1
ATOM 724 O O . LEU A 1 94 ? -8.700 3.898 3.879 1.00 97.94 94 LEU A O 1
ATOM 728 N N . GLU A 1 95 ? -10.927 4.013 4.106 1.00 97.75 95 GLU A N 1
ATOM 729 C CA . GLU A 1 95 ? -11.209 4.461 2.737 1.00 97.75 95 GLU A CA 1
ATOM 730 C C . GLU A 1 95 ? -10.534 5.799 2.433 1.00 97.75 95 GLU A C 1
ATOM 732 O O . GLU A 1 95 ? -9.926 5.977 1.380 1.00 97.75 95 GLU A O 1
ATOM 737 N N . LYS A 1 96 ? -10.553 6.727 3.392 1.00 97.94 96 LYS A N 1
ATOM 738 C CA . LYS A 1 96 ? -9.853 8.008 3.278 1.00 97.94 96 LYS A CA 1
ATOM 739 C C . LYS A 1 96 ? -8.337 7.836 3.145 1.00 97.94 96 LYS A C 1
ATOM 741 O O . LYS A 1 96 ? -7.713 8.557 2.364 1.00 97.94 96 LYS A O 1
ATOM 746 N N . ARG A 1 97 ? -7.725 6.918 3.899 1.00 97.50 97 ARG A N 1
ATOM 747 C CA . ARG A 1 97 ? -6.288 6.611 3.780 1.00 97.50 97 ARG A CA 1
ATOM 748 C C . ARG A 1 97 ? -5.979 5.899 2.466 1.00 97.50 97 ARG A C 1
ATOM 750 O O . ARG A 1 97 ? -5.035 6.287 1.786 1.00 97.50 97 ARG A O 1
ATOM 757 N N . ALA A 1 98 ? -6.816 4.943 2.073 1.00 97.75 98 ALA A N 1
ATOM 758 C CA . ALA A 1 98 ? -6.727 4.247 0.795 1.00 97.75 98 ALA A CA 1
ATOM 759 C C . ALA A 1 98 ? -6.800 5.204 -0.393 1.00 97.75 98 ALA A C 1
ATOM 761 O O . ALA A 1 98 ? -5.989 5.078 -1.305 1.00 97.75 98 ALA A O 1
ATOM 762 N N . GLN A 1 99 ? -7.690 6.197 -0.363 1.00 98.31 99 GLN A N 1
ATOM 763 C CA . GLN A 1 99 ? -7.775 7.190 -1.430 1.00 98.31 99 GLN A CA 1
ATOM 764 C C . GLN A 1 99 ? -6.497 8.031 -1.529 1.00 98.31 99 GLN A C 1
ATOM 766 O O . GLN A 1 99 ? -5.974 8.227 -2.621 1.00 98.31 99 GLN A O 1
ATOM 771 N N . LYS A 1 100 ? -5.938 8.472 -0.395 1.00 97.94 100 LYS A N 1
ATOM 772 C CA . LYS A 1 100 ? -4.663 9.209 -0.389 1.00 97.94 100 LYS A CA 1
ATOM 773 C C . LYS A 1 100 ? -3.505 8.373 -0.938 1.00 97.94 100 LYS A C 1
ATOM 775 O O . LYS A 1 100 ? -2.715 8.882 -1.729 1.00 97.94 100 LYS A O 1
ATOM 780 N N . ALA A 1 101 ? -3.410 7.109 -0.525 1.00 97.69 101 ALA A N 1
ATOM 781 C CA . ALA A 1 101 ? -2.391 6.180 -1.009 1.00 97.69 101 ALA A CA 1
ATOM 782 C C . ALA A 1 101 ? -2.555 5.899 -2.511 1.00 97.69 101 ALA A C 1
ATOM 784 O O . ALA A 1 101 ? -1.581 5.908 -3.258 1.00 97.69 101 ALA A O 1
ATOM 785 N N . LEU A 1 102 ? -3.798 5.736 -2.975 1.00 98.12 102 LEU A N 1
ATOM 786 C CA . LEU A 1 102 ? -4.138 5.579 -4.386 1.00 98.12 102 LEU A CA 1
ATOM 787 C C . LEU A 1 102 ? -3.688 6.786 -5.217 1.00 98.12 102 LEU A C 1
ATOM 789 O O . LEU A 1 102 ? -3.059 6.603 -6.262 1.00 98.12 102 LEU A O 1
ATOM 793 N N . ASP A 1 103 ? -3.986 8.001 -4.761 1.00 98.31 103 ASP A N 1
ATOM 794 C CA . ASP A 1 103 ? -3.623 9.231 -5.467 1.00 98.31 103 ASP A CA 1
ATOM 795 C C . ASP A 1 103 ? -2.096 9.384 -5.563 1.00 98.31 103 ASP A C 1
ATOM 797 O O . ASP A 1 103 ? -1.567 9.665 -6.643 1.00 98.31 103 ASP A O 1
ATOM 801 N N . ALA A 1 104 ? -1.384 9.130 -4.459 1.00 98.06 104 ALA A N 1
ATOM 802 C CA . ALA A 1 104 ? 0.075 9.170 -4.408 1.00 98.06 104 ALA A CA 1
ATOM 803 C C . ALA A 1 104 ? 0.709 8.122 -5.337 1.00 98.06 104 ALA A C 1
ATOM 805 O O . ALA A 1 104 ? 1.478 8.474 -6.231 1.00 98.06 104 ALA A O 1
ATOM 806 N N 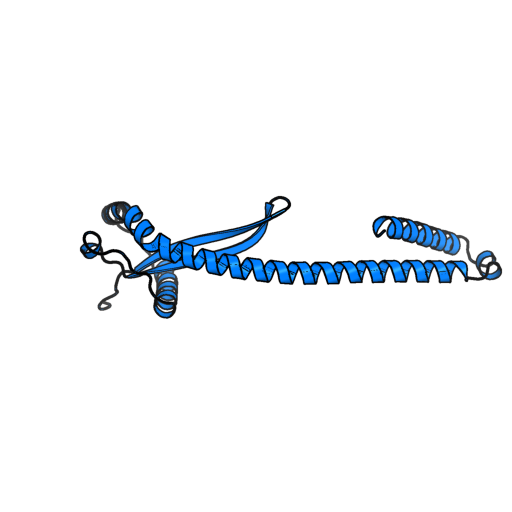. ALA A 1 105 ? 0.313 6.852 -5.207 1.00 97.81 105 ALA A N 1
ATOM 807 C CA . ALA A 1 105 ? 0.827 5.766 -6.036 1.00 97.81 105 ALA A CA 1
ATOM 808 C C . ALA A 1 105 ? 0.536 5.992 -7.527 1.00 97.81 105 ALA A C 1
ATOM 810 O O . ALA A 1 105 ? 1.379 5.732 -8.383 1.00 97.81 105 ALA A O 1
ATOM 811 N N . THR A 1 106 ? -0.640 6.529 -7.864 1.00 97.19 106 THR A N 1
ATOM 812 C CA . THR A 1 106 ? -0.990 6.866 -9.251 1.00 97.19 106 THR A CA 1
ATOM 813 C C . THR A 1 106 ? -0.079 7.954 -9.811 1.00 97.19 106 THR A C 1
ATOM 815 O O . THR A 1 106 ? 0.330 7.882 -10.973 1.00 97.19 106 THR A O 1
ATOM 818 N N . GLN A 1 107 ? 0.238 8.972 -9.011 1.00 97.94 107 GLN A N 1
ATOM 819 C CA . GLN A 1 107 ? 1.145 10.034 -9.427 1.00 97.94 107 GLN A CA 1
ATOM 820 C C . GLN A 1 107 ? 2.569 9.504 -9.633 1.00 97.94 107 GLN A C 1
ATOM 822 O O . GLN A 1 107 ? 3.180 9.794 -10.665 1.00 97.94 107 GLN A O 1
ATOM 827 N N . ASP A 1 108 ? 3.062 8.676 -8.715 1.00 97.31 108 ASP A N 1
ATOM 828 C CA . ASP A 1 108 ? 4.388 8.066 -8.813 1.00 97.31 108 ASP A CA 1
ATOM 829 C C . ASP A 1 108 ? 4.500 7.153 -10.039 1.00 97.31 108 ASP A C 1
ATOM 831 O O . ASP A 1 108 ? 5.466 7.248 -10.799 1.00 97.31 108 ASP A O 1
ATOM 835 N N . LEU A 1 109 ? 3.472 6.341 -10.309 1.00 96.88 109 LEU A N 1
ATOM 836 C CA . LEU A 1 109 ? 3.410 5.486 -11.496 1.00 96.88 109 LEU A CA 1
ATOM 837 C C . LEU A 1 109 ? 3.419 6.294 -12.800 1.00 96.88 109 LEU A C 1
ATOM 839 O O . LEU A 1 109 ? 4.066 5.886 -13.764 1.00 96.88 109 LEU A O 1
ATOM 843 N N . LYS A 1 110 ? 2.753 7.455 -12.849 1.00 96.44 110 LYS A N 1
ATOM 844 C CA . LYS A 1 110 ? 2.806 8.347 -14.022 1.00 96.44 110 LYS A CA 1
ATOM 845 C C . LYS A 1 110 ? 4.208 8.901 -14.247 1.00 96.44 110 LYS A C 1
ATOM 847 O O . LYS A 1 110 ? 4.691 8.900 -15.378 1.00 96.44 110 LYS A O 1
ATOM 852 N N . VAL A 1 111 ? 4.863 9.367 -13.184 1.00 97.56 111 VAL A N 1
ATOM 853 C CA . VAL A 1 111 ? 6.231 9.901 -13.261 1.00 97.56 111 VAL A CA 1
ATOM 854 C C . VAL A 1 111 ? 7.213 8.808 -13.686 1.00 97.56 111 VAL A C 1
ATOM 856 O O . VAL A 1 111 ? 8.050 9.042 -14.561 1.00 97.56 111 VAL A O 1
ATOM 859 N N . ALA A 1 112 ? 7.087 7.609 -13.114 1.00 95.44 112 ALA A N 1
ATOM 860 C CA . ALA A 1 112 ? 7.883 6.447 -13.491 1.00 95.44 112 ALA A CA 1
ATOM 861 C C . ALA A 1 112 ? 7.664 6.074 -14.963 1.00 95.44 112 ALA A C 1
ATOM 863 O O . ALA A 1 112 ? 8.634 5.971 -15.712 1.00 95.44 112 ALA A O 1
ATOM 864 N N . GLY A 1 113 ? 6.407 5.980 -15.404 1.00 94.69 113 GLY A N 1
ATOM 865 C CA . GLY A 1 113 ? 6.058 5.659 -16.787 1.00 94.69 113 GLY A CA 1
ATOM 866 C C . GLY A 1 113 ? 6.609 6.666 -17.799 1.00 94.69 113 GLY A C 1
ATOM 867 O O . GLY A 1 113 ? 7.185 6.266 -18.809 1.00 94.69 113 GLY A O 1
ATOM 868 N N . GLU A 1 114 ? 6.519 7.970 -17.521 1.00 96.94 114 GLU A N 1
ATOM 869 C CA . GLU A 1 114 ? 7.086 9.008 -18.396 1.00 96.94 114 GLU A CA 1
ATOM 870 C C . GLU A 1 114 ? 8.617 8.915 -18.470 1.00 96.94 114 GLU A C 1
ATOM 872 O O . GLU A 1 114 ? 9.214 9.051 -19.542 1.00 96.94 114 GLU A O 1
ATOM 877 N N . ARG A 1 115 ? 9.274 8.654 -17.335 1.00 97.00 115 ARG A N 1
ATOM 878 C CA . ARG A 1 115 ? 10.727 8.467 -17.284 1.00 97.00 115 ARG A CA 1
ATOM 879 C C . ARG A 1 115 ? 11.161 7.239 -18.085 1.00 97.00 115 ARG A C 1
ATOM 881 O O . ARG A 1 115 ? 12.122 7.326 -18.851 1.00 97.00 115 ARG A O 1
ATOM 888 N N . GLU A 1 116 ? 10.471 6.117 -17.912 1.00 94.56 116 GLU A N 1
ATOM 889 C CA . GLU A 1 116 ? 10.738 4.878 -18.645 1.00 94.56 116 GLU A CA 1
ATOM 890 C C . GLU A 1 116 ? 10.513 5.062 -20.144 1.00 94.56 116 GLU A C 1
ATOM 892 O O . GLU A 1 116 ? 11.388 4.714 -20.938 1.00 94.56 116 GLU A O 1
ATOM 897 N N . TYR A 1 117 ? 9.402 5.693 -20.531 1.00 95.62 117 TYR A N 1
ATOM 898 C CA . TYR A 1 117 ? 9.105 6.025 -21.920 1.00 95.62 117 TYR A CA 1
ATOM 899 C C . TYR A 1 117 ? 10.230 6.842 -22.561 1.00 95.62 117 TYR A C 1
ATOM 901 O O . TYR A 1 117 ? 10.744 6.456 -23.612 1.00 95.62 117 TYR A O 1
ATOM 909 N N . ARG A 1 118 ? 10.665 7.939 -21.923 1.00 96.81 118 ARG A N 1
ATOM 910 C CA . ARG A 1 118 ? 11.761 8.775 -22.443 1.00 96.81 118 ARG A CA 1
ATOM 911 C C . ARG A 1 118 ? 13.052 7.986 -22.584 1.00 96.81 118 ARG A C 1
ATOM 913 O O . ARG A 1 118 ? 13.689 8.039 -23.632 1.00 96.81 118 ARG A O 1
ATOM 920 N N . SER A 1 119 ? 13.408 7.214 -21.559 1.00 96.38 119 SER A N 1
ATOM 921 C CA . SER A 1 119 ? 14.623 6.405 -21.580 1.00 96.38 119 SER A CA 1
ATOM 922 C C . SER A 1 119 ? 14.601 5.365 -22.704 1.00 96.38 119 SER A C 1
ATOM 924 O O . SER A 1 119 ? 15.616 5.180 -23.376 1.00 96.38 119 SER A O 1
ATOM 926 N N . LEU A 1 120 ? 13.460 4.709 -22.934 1.00 95.25 120 LEU A N 1
ATOM 927 C CA . LEU A 1 120 ? 13.283 3.752 -24.025 1.00 95.25 120 LEU A CA 1
ATOM 928 C C . LEU A 1 120 ? 13.322 4.441 -25.391 1.00 95.25 120 LEU A C 1
ATOM 930 O O . LEU A 1 120 ? 14.010 3.967 -26.294 1.00 95.25 120 LEU A O 1
ATOM 934 N N . ALA A 1 121 ? 12.639 5.576 -25.541 1.00 95.38 121 ALA A N 1
ATOM 935 C CA . ALA A 1 121 ? 12.636 6.345 -26.780 1.00 95.38 121 ALA A CA 1
ATOM 936 C C . ALA A 1 121 ? 14.051 6.806 -27.160 1.00 95.38 121 ALA A C 1
ATOM 938 O O . ALA A 1 121 ? 14.466 6.649 -28.310 1.00 95.38 121 ALA A O 1
ATOM 939 N N . ASP A 1 122 ? 14.820 7.319 -26.201 1.00 96.31 122 ASP A N 1
ATOM 940 C CA . ASP A 1 122 ? 16.190 7.773 -26.438 1.00 96.31 122 ASP A CA 1
ATOM 941 C C . ASP A 1 122 ? 17.136 6.609 -26.740 1.00 96.31 122 ASP A C 1
ATOM 943 O O . ASP A 1 122 ? 17.974 6.714 -27.639 1.00 96.31 122 ASP A O 1
ATOM 947 N N . LEU A 1 123 ? 16.957 5.462 -26.076 1.00 95.50 123 LEU A N 1
ATOM 948 C CA . LEU A 1 123 ? 17.691 4.240 -26.397 1.00 95.50 123 LEU A CA 1
ATOM 949 C C . LEU A 1 123 ? 17.429 3.793 -27.842 1.00 95.50 123 LEU A C 1
ATOM 951 O O . LEU A 1 123 ? 18.376 3.483 -28.568 1.00 95.50 123 LEU A O 1
ATOM 955 N N . LEU A 1 124 ? 16.165 3.773 -28.271 1.00 94.25 124 LEU A N 1
ATOM 956 C CA . LEU A 1 124 ? 15.781 3.381 -29.629 1.00 94.25 124 LEU A CA 1
ATOM 957 C C . LEU A 1 124 ? 16.312 4.369 -30.675 1.00 94.25 124 LEU A C 1
ATOM 959 O O . LEU A 1 124 ? 16.862 3.942 -31.691 1.00 94.25 124 LEU A O 1
ATOM 963 N N . ARG A 1 125 ? 16.242 5.680 -30.407 1.00 95.06 125 ARG A N 1
ATOM 964 C CA . ARG A 1 125 ? 16.833 6.718 -31.271 1.00 95.06 125 ARG A CA 1
ATOM 965 C C . ARG A 1 125 ? 18.344 6.553 -31.396 1.00 95.06 125 ARG A C 1
ATOM 967 O O . ARG A 1 125 ? 18.857 6.503 -32.510 1.00 95.06 125 ARG A O 1
ATOM 974 N N . ALA A 1 126 ? 19.050 6.388 -30.278 1.00 93.56 126 ALA A N 1
ATOM 975 C CA . ALA A 1 126 ? 20.493 6.178 -30.280 1.00 93.56 126 ALA A CA 1
ATOM 976 C C . ALA A 1 126 ? 20.885 4.888 -31.021 1.00 93.56 126 ALA A C 1
ATOM 978 O O . ALA A 1 126 ? 21.880 4.873 -31.747 1.00 93.56 126 ALA A O 1
ATOM 979 N N . GLN A 1 127 ? 20.107 3.807 -30.878 1.00 90.81 127 GLN A N 1
ATOM 980 C CA . GLN A 1 127 ? 20.315 2.570 -31.640 1.00 90.81 127 GLN A CA 1
ATOM 981 C C . GLN A 1 127 ? 20.131 2.799 -33.142 1.00 90.81 127 GLN A C 1
ATOM 983 O O . GLN A 1 127 ? 21.005 2.419 -33.922 1.00 90.81 127 GLN A O 1
ATOM 988 N N . ARG A 1 128 ? 19.045 3.465 -33.546 1.00 92.06 128 ARG A N 1
ATOM 989 C CA . ARG A 1 128 ? 18.777 3.815 -34.945 1.00 92.06 128 ARG A CA 1
ATOM 990 C C . ARG A 1 128 ? 19.910 4.650 -35.542 1.00 92.06 128 ARG A C 1
ATOM 992 O O . ARG A 1 128 ? 20.395 4.341 -36.628 1.00 92.06 128 ARG A O 1
ATOM 999 N N . ASP A 1 129 ? 20.367 5.677 -34.834 1.00 92.62 129 ASP A N 1
ATOM 1000 C CA . ASP A 1 129 ? 21.397 6.589 -35.337 1.00 92.62 129 ASP A CA 1
ATOM 1001 C C . ASP A 1 129 ? 22.769 5.896 -35.445 1.00 92.62 129 ASP A C 1
ATOM 1003 O O . ASP A 1 129 ? 23.504 6.118 -36.413 1.00 92.62 129 ASP A O 1
ATOM 1007 N N . ARG A 1 130 ? 23.092 4.979 -34.518 1.00 89.69 130 ARG A N 1
ATOM 1008 C CA . ARG A 1 130 ? 24.281 4.110 -34.615 1.00 89.69 130 ARG A CA 1
ATOM 1009 C C . ARG A 1 130 ? 24.212 3.181 -35.824 1.00 89.69 130 ARG A C 1
ATOM 1011 O O . ARG A 1 130 ? 25.202 3.088 -36.545 1.00 89.69 130 ARG A O 1
ATOM 1018 N N . ILE A 1 131 ? 23.065 2.536 -36.060 1.00 87.62 131 ILE A N 1
ATOM 1019 C CA . ILE A 1 131 ? 22.865 1.661 -37.225 1.00 87.62 131 ILE A CA 1
ATOM 1020 C C . ILE A 1 131 ? 23.045 2.458 -38.520 1.00 87.62 131 ILE A C 1
ATOM 1022 O O . ILE A 1 131 ? 23.866 2.086 -39.353 1.00 87.62 131 ILE A O 1
ATOM 1026 N N . ARG A 1 132 ? 22.374 3.609 -38.654 1.00 87.88 132 ARG A N 1
ATOM 1027 C CA . ARG A 1 132 ? 22.489 4.470 -39.844 1.00 87.88 132 ARG A CA 1
ATOM 1028 C C . ARG A 1 132 ? 23.918 4.964 -40.070 1.00 87.88 132 ARG A C 1
ATOM 1030 O O . ARG A 1 132 ? 24.377 5.037 -41.206 1.00 87.88 132 ARG A O 1
ATOM 1037 N N . THR A 1 133 ? 24.646 5.290 -39.001 1.00 88.12 133 THR A N 1
ATOM 1038 C CA . THR A 1 133 ? 26.059 5.689 -39.099 1.00 88.12 133 THR A CA 1
ATOM 1039 C C . THR A 1 133 ? 26.941 4.526 -39.559 1.00 88.12 133 THR A C 1
ATOM 1041 O O . THR A 1 133 ? 27.824 4.726 -40.390 1.00 88.12 133 THR A O 1
ATOM 1044 N N . ALA A 1 134 ? 26.707 3.314 -39.047 1.00 83.81 134 ALA A N 1
ATOM 1045 C CA . ALA A 1 134 ? 27.430 2.117 -39.466 1.00 83.81 134 ALA A CA 1
ATOM 1046 C C . ALA A 1 134 ? 27.153 1.768 -40.939 1.00 83.81 134 ALA A C 1
ATOM 1048 O O . ALA A 1 134 ? 28.091 1.470 -41.673 1.00 83.81 134 ALA A O 1
ATOM 1049 N N . GLU A 1 135 ? 25.902 1.884 -41.396 1.00 83.06 135 GLU A N 1
ATOM 1050 C CA . GLU A 1 135 ? 25.534 1.685 -42.803 1.00 83.06 135 GLU A CA 1
ATOM 1051 C C . GLU A 1 135 ? 26.198 2.707 -43.733 1.00 83.06 135 GLU A C 1
ATOM 1053 O O . GLU A 1 135 ? 26.734 2.315 -44.768 1.00 83.06 135 GLU A O 1
ATOM 1058 N N . ARG A 1 136 ? 26.230 3.994 -43.354 1.00 83.00 136 ARG A N 1
ATOM 1059 C CA . ARG A 1 136 ? 26.937 5.036 -44.123 1.00 83.00 136 ARG A CA 1
ATOM 1060 C C . ARG A 1 136 ? 28.430 4.747 -44.228 1.00 83.00 136 ARG A C 1
ATOM 1062 O O . ARG A 1 136 ? 28.955 4.708 -45.331 1.00 83.00 136 ARG A O 1
ATOM 1069 N N . LYS A 1 137 ? 29.093 4.445 -43.106 1.00 81.12 137 LYS A N 1
ATOM 1070 C CA . LYS A 1 137 ? 30.520 4.076 -43.097 1.00 81.12 137 LYS A CA 1
ATOM 1071 C C . LYS A 1 137 ? 30.807 2.825 -43.927 1.00 81.12 137 LYS A C 1
ATOM 1073 O O . LYS A 1 137 ? 31.848 2.741 -44.567 1.00 81.12 137 LYS A O 1
ATOM 1078 N N . ALA A 1 138 ? 29.901 1.849 -43.915 1.00 72.94 138 ALA A N 1
ATOM 1079 C CA . ALA A 1 138 ? 30.023 0.654 -44.741 1.00 72.94 138 ALA A CA 1
ATOM 1080 C C . ALA A 1 138 ? 29.826 0.952 -46.238 1.00 72.94 138 ALA A C 1
ATOM 1082 O O . ALA A 1 138 ? 30.441 0.283 -47.060 1.00 72.94 138 ALA A O 1
ATOM 1083 N N . ALA A 1 139 ? 28.989 1.933 -46.593 1.00 72.50 139 ALA A N 1
ATOM 1084 C CA . ALA A 1 139 ? 28.795 2.381 -47.972 1.00 72.50 139 ALA A CA 1
ATOM 1085 C C . ALA A 1 139 ? 29.951 3.262 -48.485 1.00 72.50 139 ALA A C 1
ATOM 1087 O O . ALA A 1 139 ? 30.278 3.201 -49.664 1.00 72.50 139 ALA A O 1
ATOM 1088 N N . GLU A 1 140 ? 30.574 4.050 -47.604 1.00 70.06 140 GLU A N 1
ATOM 1089 C CA . GLU A 1 140 ? 31.756 4.879 -47.892 1.00 70.06 140 GLU A CA 1
ATOM 1090 C C . GLU A 1 140 ? 33.064 4.072 -47.944 1.00 70.06 140 GLU A C 1
ATOM 1092 O O . GLU A 1 140 ? 34.080 4.576 -48.415 1.00 70.06 140 GLU A O 1
ATOM 1097 N N . ALA A 1 141 ? 33.070 2.825 -47.461 1.00 65.44 141 ALA A N 1
ATOM 1098 C CA . ALA A 1 141 ? 34.229 1.950 -47.568 1.00 65.44 141 ALA A CA 1
ATOM 1099 C C . ALA A 1 141 ? 34.508 1.619 -49.046 1.00 65.44 141 ALA A C 1
ATOM 1101 O O . ALA A 1 141 ? 33.743 0.902 -49.689 1.00 65.44 141 ALA A O 1
ATOM 1102 N N . ASP A 1 142 ? 35.623 2.142 -49.556 1.00 58.41 142 ASP A N 1
ATOM 1103 C CA . ASP A 1 142 ? 36.092 2.017 -50.937 1.00 58.41 142 ASP A CA 1
ATOM 1104 C C . ASP A 1 142 ? 35.962 0.588 -51.511 1.00 58.41 142 ASP A C 1
ATOM 1106 O O . ASP A 1 142 ? 36.532 -0.372 -50.978 1.00 58.41 142 ASP A O 1
ATOM 1110 N N . LEU A 1 143 ? 35.279 0.455 -52.660 1.00 59.91 143 LEU A N 1
ATOM 1111 C CA . LEU A 1 143 ? 35.193 -0.791 -53.448 1.00 59.91 143 LEU A CA 1
ATOM 1112 C C . LEU A 1 143 ? 36.565 -1.469 -53.677 1.00 59.91 143 LEU A C 1
ATOM 1114 O O . LEU A 1 143 ? 36.657 -2.686 -53.494 1.00 59.91 143 LEU A O 1
ATOM 1118 N N . PRO A 1 144 ? 37.651 -0.731 -53.994 1.00 60.59 144 PRO A N 1
ATOM 1119 C CA . PRO A 1 144 ? 38.986 -1.315 -54.144 1.00 60.59 144 PRO A CA 1
ATOM 1120 C C . PRO A 1 144 ? 39.535 -1.994 -52.881 1.00 60.59 144 PRO A C 1
ATOM 1122 O O . PRO A 1 144 ? 40.367 -2.897 -52.977 1.00 60.59 144 PRO A O 1
ATOM 1125 N N . LEU A 1 145 ? 39.102 -1.565 -51.690 1.00 61.31 145 LEU A N 1
ATOM 1126 C CA . LEU A 1 145 ? 39.494 -2.172 -50.418 1.00 61.31 145 LEU A CA 1
ATOM 1127 C C . LEU A 1 145 ? 38.681 -3.450 -50.151 1.00 61.31 145 LEU A C 1
ATOM 1129 O O . LEU A 1 145 ? 39.228 -4.428 -49.650 1.00 61.31 145 LEU A O 1
ATOM 1133 N N . LEU A 1 146 ? 37.401 -3.464 -50.540 1.00 59.69 146 LEU A N 1
ATOM 1134 C CA . LEU A 1 146 ? 36.489 -4.609 -50.410 1.00 59.69 146 LEU A CA 1
ATOM 1135 C C . LEU A 1 146 ? 36.896 -5.806 -51.286 1.00 59.69 146 LEU A C 1
ATOM 1137 O O . LEU A 1 146 ? 36.774 -6.952 -50.853 1.00 59.69 146 LEU A O 1
ATOM 1141 N N . GLU A 1 147 ? 37.426 -5.564 -52.488 1.00 63.31 147 GLU A N 1
ATOM 1142 C CA . GLU A 1 147 ? 37.929 -6.630 -53.371 1.00 63.31 147 GLU A CA 1
ATOM 1143 C C . GLU A 1 147 ? 39.197 -7.308 -52.828 1.00 63.31 147 GLU A C 1
ATOM 1145 O O . GLU A 1 147 ? 39.409 -8.502 -53.066 1.00 63.31 147 GLU A O 1
ATOM 1150 N N . ARG A 1 148 ? 39.998 -6.570 -52.044 1.00 66.06 148 ARG A N 1
ATOM 1151 C CA . ARG A 1 148 ? 41.241 -7.035 -51.403 1.00 66.06 148 ARG A CA 1
ATOM 1152 C C . ARG A 1 148 ? 41.022 -7.757 -50.067 1.00 66.06 148 ARG A C 1
ATOM 1154 O O . ARG A 1 148 ? 41.977 -8.306 -49.524 1.00 66.06 148 ARG A O 1
ATOM 1161 N N . MET A 1 149 ? 39.799 -7.766 -49.531 1.00 68.06 149 MET A N 1
ATOM 1162 C CA . MET A 1 149 ? 39.478 -8.429 -48.260 1.00 68.06 149 MET A CA 1
ATOM 1163 C C . MET A 1 149 ? 39.386 -9.947 -48.386 1.00 68.06 149 MET A C 1
ATOM 1165 O O . MET A 1 149 ? 38.981 -10.478 -49.426 1.00 68.06 149 MET A O 1
ATOM 1169 N N . GLN A 1 150 ? 39.670 -10.660 -47.297 1.00 78.50 150 GLN A N 1
ATOM 1170 C CA . GLN A 1 150 ? 39.519 -12.113 -47.276 1.00 78.50 150 GLN A CA 1
ATOM 1171 C C . GLN A 1 150 ? 38.033 -12.522 -47.392 1.00 78.50 150 GLN A C 1
ATOM 1173 O O . GLN A 1 150 ? 37.148 -11.782 -46.946 1.00 78.50 150 GLN A O 1
ATOM 1178 N N . PRO A 1 151 ? 37.712 -13.688 -47.985 1.00 76.75 151 PRO A N 1
ATOM 1179 C CA . PRO A 1 151 ? 36.327 -14.137 -48.185 1.00 76.75 151 PRO A CA 1
ATOM 1180 C C . PRO A 1 151 ? 35.503 -14.240 -46.891 1.00 76.75 151 PRO A C 1
ATOM 1182 O O . PRO A 1 151 ? 34.290 -14.026 -46.904 1.00 76.75 151 PRO A O 1
ATOM 1185 N N . ASP A 1 152 ? 36.149 -14.558 -45.770 1.00 74.00 152 ASP A N 1
ATOM 1186 C CA . ASP A 1 152 ? 35.495 -14.690 -44.463 1.00 74.00 152 ASP A CA 1
ATOM 1187 C C . ASP A 1 152 ? 35.100 -13.328 -43.884 1.00 74.00 152 ASP A C 1
ATOM 1189 O O . ASP A 1 152 ? 33.973 -13.148 -43.425 1.00 74.00 152 ASP A O 1
ATOM 1193 N N . GLU A 1 153 ? 35.978 -12.333 -44.011 1.00 72.44 153 GLU A N 1
ATOM 1194 C CA . GLU A 1 153 ? 35.714 -10.961 -43.571 1.00 72.44 153 GLU A CA 1
ATOM 1195 C C . GLU A 1 153 ? 34.584 -10.310 -44.385 1.00 72.44 153 GLU A C 1
ATOM 1197 O O . GLU A 1 153 ? 33.773 -9.553 -43.845 1.00 72.44 153 GLU A O 1
ATOM 1202 N N . ARG A 1 154 ? 34.483 -10.635 -45.684 1.00 72.19 154 ARG A N 1
ATOM 1203 C CA . ARG A 1 154 ? 33.370 -10.192 -46.542 1.00 72.19 154 ARG A CA 1
ATOM 1204 C C . ARG A 1 154 ? 32.036 -10.785 -46.087 1.00 72.19 154 ARG A C 1
ATOM 1206 O O . ARG A 1 154 ? 31.068 -10.048 -45.909 1.00 72.19 154 ARG A O 1
ATOM 1213 N N . ARG A 1 155 ? 31.995 -12.099 -45.831 1.00 78.88 155 ARG A N 1
ATOM 1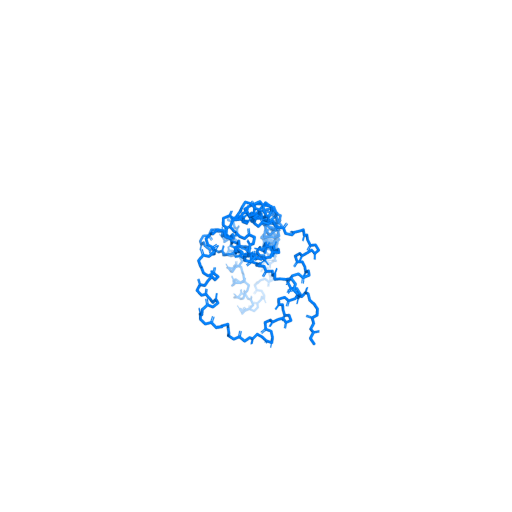214 C CA . ARG A 1 155 ? 30.793 -12.791 -45.334 1.00 78.88 155 ARG A CA 1
ATOM 1215 C C . ARG A 1 155 ? 30.329 -12.248 -43.985 1.00 78.88 155 ARG A C 1
ATOM 1217 O O . ARG A 1 155 ? 29.126 -12.076 -43.785 1.00 78.88 155 ARG A O 1
ATOM 1224 N N . GLN A 1 156 ? 31.267 -11.949 -43.089 1.00 76.88 156 GLN A N 1
ATOM 1225 C CA . GLN A 1 156 ? 30.965 -11.352 -41.791 1.00 76.88 156 GLN A CA 1
ATOM 1226 C C . GLN A 1 156 ? 30.342 -9.958 -41.945 1.00 76.88 156 GLN A C 1
ATOM 1228 O O . GLN A 1 156 ? 29.282 -9.701 -41.381 1.00 76.88 156 GLN A O 1
ATOM 1233 N N . ARG A 1 157 ? 30.909 -9.094 -42.798 1.00 73.06 157 ARG A N 1
ATOM 1234 C CA . ARG A 1 15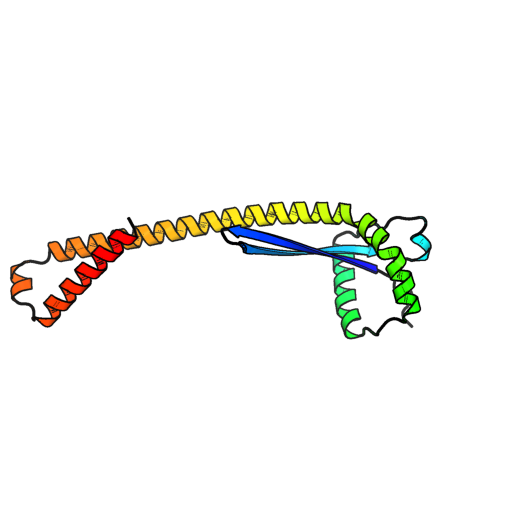7 ? 30.339 -7.761 -43.060 1.00 73.06 157 ARG A CA 1
ATOM 1235 C C . ARG A 1 157 ? 28.948 -7.801 -43.685 1.00 73.06 157 ARG A C 1
ATOM 1237 O O . ARG A 1 157 ? 28.091 -6.998 -43.321 1.00 73.06 157 ARG A O 1
ATOM 1244 N N . GLU A 1 158 ? 28.693 -8.718 -44.614 1.00 78.12 158 GLU A N 1
ATOM 1245 C CA . GLU A 1 158 ? 27.351 -8.896 -45.182 1.00 78.12 158 GLU A CA 1
ATOM 1246 C C . GLU A 1 158 ? 26.340 -9.387 -44.140 1.00 78.12 158 GLU A C 1
ATOM 1248 O O . GLU A 1 158 ? 25.184 -8.956 -44.147 1.00 78.12 158 GLU A O 1
ATOM 1253 N N . ALA A 1 159 ? 26.760 -10.282 -43.239 1.00 81.38 159 ALA A N 1
ATOM 1254 C CA . ALA A 1 159 ? 25.933 -10.740 -42.129 1.00 81.38 159 ALA A CA 1
ATOM 1255 C C . ALA A 1 159 ? 25.600 -9.590 -41.165 1.00 81.38 159 ALA A C 1
ATOM 1257 O O . ALA A 1 159 ? 24.428 -9.419 -40.827 1.00 81.38 159 ALA A O 1
ATOM 1258 N N . ASP A 1 160 ? 26.585 -8.758 -40.820 1.00 79.94 160 ASP A N 1
ATOM 1259 C CA . ASP A 1 160 ? 26.393 -7.567 -39.989 1.00 79.94 160 ASP A CA 1
ATOM 1260 C C . ASP A 1 160 ? 25.416 -6.579 -40.644 1.00 79.94 160 ASP A C 1
ATOM 1262 O O . ASP A 1 160 ? 24.465 -6.134 -40.000 1.00 79.94 160 ASP A O 1
ATOM 1266 N N . ARG A 1 161 ? 25.556 -6.320 -41.955 1.00 77.38 161 ARG A N 1
ATOM 1267 C CA . ARG A 1 161 ? 24.619 -5.476 -42.724 1.00 77.38 161 ARG A CA 1
ATOM 1268 C C . ARG A 1 161 ? 23.189 -6.016 -42.701 1.00 77.38 161 ARG A C 1
ATOM 1270 O O . ARG A 1 161 ? 22.248 -5.256 -42.478 1.00 77.38 161 ARG A O 1
ATOM 1277 N N . ARG A 1 162 ? 23.009 -7.323 -42.931 1.00 82.50 162 ARG A N 1
ATOM 1278 C CA . ARG A 1 162 ? 21.685 -7.973 -42.887 1.00 82.50 162 ARG A CA 1
ATOM 1279 C C . ARG A 1 162 ? 21.064 -7.868 -41.496 1.00 82.50 162 ARG A C 1
ATOM 1281 O O . ARG A 1 162 ? 19.887 -7.535 -41.378 1.00 82.50 162 ARG A O 1
ATOM 1288 N N . HIS A 1 163 ? 21.856 -8.112 -40.455 1.00 82.25 163 HIS A N 1
ATOM 1289 C CA . HIS A 1 163 ? 21.415 -8.003 -39.070 1.00 82.25 163 HIS A CA 1
ATOM 1290 C C . HIS A 1 163 ? 20.999 -6.565 -38.712 1.00 82.25 163 HIS A C 1
ATOM 1292 O O . HIS A 1 163 ? 19.940 -6.359 -38.119 1.00 82.25 163 HIS A O 1
ATOM 1298 N N . TRP A 1 164 ? 21.780 -5.560 -39.115 1.00 80.81 164 TRP A N 1
ATOM 1299 C CA . TRP A 1 164 ? 21.458 -4.149 -38.890 1.00 80.81 164 TRP A CA 1
ATOM 1300 C C . TRP A 1 164 ? 20.182 -3.705 -39.608 1.00 80.81 164 TRP A C 1
ATOM 1302 O O . TRP A 1 164 ? 19.333 -3.078 -38.978 1.00 80.81 164 TRP A O 1
ATOM 1312 N N . SER A 1 165 ? 19.998 -4.097 -40.872 1.00 77.88 165 SER A N 1
ATOM 1313 C CA . SER A 1 165 ? 18.786 -3.789 -41.641 1.00 77.88 165 SER A CA 1
ATOM 1314 C C . SER A 1 165 ? 17.529 -4.400 -41.006 1.00 77.88 165 SER A C 1
ATOM 1316 O O . SER A 1 165 ? 16.531 -3.708 -40.805 1.00 77.88 165 SER A O 1
ATOM 1318 N N . GLN A 1 166 ? 17.592 -5.670 -40.584 1.00 83.88 166 GLN A N 1
ATOM 1319 C CA . GLN A 1 166 ? 16.490 -6.316 -39.859 1.00 83.88 166 GLN A CA 1
ATOM 1320 C C . GLN A 1 166 ? 16.202 -5.644 -38.514 1.00 83.88 166 GLN A C 1
ATOM 1322 O O . GLN A 1 166 ? 15.050 -5.574 -38.088 1.00 83.88 166 GLN A O 1
ATOM 1327 N N . ARG A 1 167 ? 17.239 -5.167 -37.819 1.00 80.25 167 ARG A N 1
ATOM 1328 C CA . ARG A 1 167 ? 17.081 -4.463 -36.547 1.00 80.25 167 ARG A CA 1
ATOM 1329 C C . ARG A 1 167 ? 16.439 -3.090 -36.741 1.00 80.25 167 ARG A C 1
ATOM 1331 O O . ARG A 1 167 ? 15.593 -2.737 -35.928 1.00 80.25 167 ARG A O 1
ATOM 1338 N N . LEU A 1 168 ? 16.801 -2.358 -37.795 1.00 81.00 168 LEU A N 1
ATOM 1339 C CA . LEU A 1 168 ? 16.208 -1.061 -38.131 1.00 81.00 168 LEU A CA 1
ATOM 1340 C C . LEU A 1 168 ? 14.704 -1.202 -38.414 1.00 81.00 168 LEU A C 1
ATOM 1342 O O . LEU A 1 168 ? 13.914 -0.491 -37.805 1.00 81.00 168 LEU A O 1
ATOM 1346 N N . LEU A 1 169 ? 14.316 -2.206 -39.211 1.00 82.62 169 LEU A N 1
ATOM 1347 C CA . LEU A 1 169 ? 12.914 -2.540 -39.515 1.00 82.62 169 LEU A CA 1
ATOM 1348 C C . LEU A 1 169 ? 12.056 -2.885 -38.287 1.00 82.62 169 LEU A C 1
ATOM 1350 O O . LEU A 1 169 ? 10.838 -2.877 -38.381 1.00 82.62 169 LEU A O 1
ATOM 1354 N N . ARG A 1 170 ? 12.666 -3.265 -37.156 1.00 81.19 170 ARG A N 1
ATOM 1355 C CA . ARG A 1 170 ? 11.942 -3.534 -35.898 1.00 81.19 170 ARG A CA 1
ATOM 1356 C C . ARG A 1 170 ? 11.819 -2.306 -34.996 1.00 81.19 170 ARG A C 1
ATOM 1358 O O . ARG A 1 170 ? 11.103 -2.371 -34.003 1.00 81.19 170 ARG A O 1
ATOM 1365 N N . ILE A 1 171 ? 12.613 -1.270 -35.256 1.00 82.12 171 ILE A N 1
ATOM 1366 C CA . ILE A 1 171 ? 12.654 -0.034 -34.465 1.00 82.12 171 ILE A CA 1
ATOM 1367 C C . ILE A 1 171 ? 11.815 1.066 -35.137 1.00 82.12 171 ILE A C 1
ATOM 1369 O O . ILE A 1 171 ? 11.320 1.946 -34.434 1.00 82.12 171 ILE A O 1
ATOM 1373 N N . GLU A 1 172 ? 11.687 1.026 -36.467 1.00 71.81 172 GLU A N 1
ATOM 1374 C CA . GLU A 1 172 ? 10.802 1.877 -37.284 1.00 71.81 172 GLU A CA 1
ATOM 1375 C C . GLU A 1 172 ? 9.374 1.320 -37.350 1.00 71.81 172 GLU A C 1
ATOM 1377 O O . GLU A 1 172 ? 8.443 2.158 -37.336 1.00 71.81 172 GLU A O 1
#

Secondary structure (DSSP, 8-state):
--TT---EEEEEEEEEEE-GGG-EEEEEEEEEEEE--GGGTTT----B--HHHHHHHHHHHHHHHTT--PPPHHHHHHHHTTHHHHHHHHHHHHHHHHHHHHHHHHHHHHHHHHHHHHHHHHHHHHHHHHHHHHHHHHHHS-HHHHHTS-HHHHHHHHHHHHHHHHHHTTT-

Foldseek 3Di:
DDPDPFDKDKDKDKDWDADPPRHTQDIDIDIWMFGDDLVCLVPDFTDTDPPVVVVVVVVVVVVAVVVDDDDPPVVVVSVVVRVVRNCVSCVVVRVVVSVVVVVVSVVVSVVVVVVVVVVVLVVLVVLLVVLVVVVVVVVVPDPVVLVVDDPVVNVVVVVVNVVSVVSNVVSD

Radius of gyration: 31.99 Å; chains: 1; bounding box: 64×30×91 Å

Sequence (172 aa):
MSEGAQARVILLARLMLFGLQGQRLHEEIIPVTAIWTEADRQTKSLRALGQEGEDTTLDQLEVSIKKSRAAPGTVVQRLKALVERDIADLTAELEKRAQKALDAATQDLKVAGEREYRSLADLLRAQRDRIRTAERKAAEADLPLLERMQPDERRQREADRRHWSQRLLRIE